Protein AF-A0A7W0RY43-F1 (afdb_monomer_lite)

Radius of gyration: 12.56 Å; chains: 1; bounding box: 32×21×33 Å

Sequence (79 aa):
RGWVLELRGARTRTYRVEAALGTLRRGAFRPCRILAGRSGPRPLSRKRWRYDRSTGVLTFRVRARAARVQVLRRCRPRR

pLDDT: mean 87.03, std 11.38, range [39.44, 96.12]

Structure (mmCIF, N/CA/C/O backbone):
data_AF-A0A7W0RY43-F1
#
_entry.id   AF-A0A7W0RY43-F1
#
loop_
_atom_site.group_PDB
_atom_site.id
_atom_site.type_symbol
_atom_site.label_atom_id
_atom_site.label_alt_id
_atom_site.label_comp_id
_atom_site.label_asym_id
_atom_site.label_entity_id
_atom_site.label_seq_id
_atom_site.pdbx_PDB_ins_code
_atom_site.Cartn_x
_atom_site.Cartn_y
_atom_site.Cartn_z
_atom_site.occupancy
_atom_site.B_iso_or_equiv
_atom_site.auth_seq_id
_atom_site.auth_comp_id
_atom_site.auth_asym_id
_atom_site.auth_atom_id
_atom_site.pdbx_PDB_model_num
ATOM 1 N N . ARG A 1 1 ? 3.585 -2.417 14.690 1.00 71.44 1 ARG A N 1
ATOM 2 C CA . ARG A 1 1 ? 4.036 -3.400 13.679 1.00 71.44 1 ARG A CA 1
ATOM 3 C C . ARG A 1 1 ? 3.203 -3.191 12.418 1.00 71.44 1 ARG A C 1
ATOM 5 O O . ARG A 1 1 ? 2.026 -2.880 12.565 1.00 71.44 1 ARG A O 1
ATOM 12 N N . GLY A 1 2 ? 3.840 -3.185 11.249 1.00 83.06 2 GLY A N 1
ATOM 13 C CA . GLY A 1 2 ? 3.198 -3.065 9.935 1.00 83.06 2 GLY A CA 1
ATOM 14 C C . GLY A 1 2 ? 3.231 -4.393 9.190 1.00 83.06 2 GLY A C 1
ATOM 15 O O . GLY A 1 2 ? 3.587 -5.401 9.796 1.00 83.06 2 GLY A O 1
ATOM 16 N N . TRP A 1 3 ? 2.914 -4.381 7.901 1.00 87.00 3 TRP A N 1
ATOM 17 C CA . TRP A 1 3 ? 3.087 -5.544 7.032 1.00 87.00 3 TRP A CA 1
ATOM 18 C C . TRP A 1 3 ? 3.909 -5.192 5.797 1.00 87.00 3 TRP A C 1
ATOM 20 O O . TRP A 1 3 ? 4.086 -4.018 5.454 1.00 87.00 3 TRP A O 1
ATOM 30 N N . VAL A 1 4 ? 4.452 -6.227 5.163 1.00 91.75 4 VAL A N 1
ATOM 31 C CA . VAL A 1 4 ? 5.274 -6.120 3.962 1.00 91.75 4 VAL A CA 1
ATOM 32 C C . VAL A 1 4 ? 4.682 -7.025 2.893 1.00 91.75 4 VAL A C 1
ATOM 34 O O . VAL A 1 4 ? 4.339 -8.165 3.182 1.00 91.75 4 VAL A O 1
ATOM 37 N N . LEU A 1 5 ? 4.576 -6.510 1.674 1.00 92.25 5 LEU A N 1
ATOM 38 C CA . LEU A 1 5 ? 4.256 -7.276 0.477 1.00 92.25 5 LEU A CA 1
ATOM 39 C C . LEU A 1 5 ? 5.428 -7.189 -0.481 1.00 92.25 5 LEU A C 1
ATOM 41 O O . LEU A 1 5 ? 5.923 -6.100 -0.782 1.00 92.25 5 LEU A O 1
ATOM 45 N N . GLU A 1 6 ? 5.842 -8.341 -0.980 1.00 94.56 6 GLU A N 1
ATOM 46 C CA . GLU A 1 6 ? 6.808 -8.426 -2.059 1.00 94.56 6 GLU A CA 1
ATOM 47 C C . GLU A 1 6 ? 6.078 -8.655 -3.374 1.00 94.56 6 GLU A C 1
ATOM 49 O O . GLU A 1 6 ? 5.362 -9.634 -3.551 1.00 94.56 6 GLU A O 1
ATOM 54 N N . LEU A 1 7 ? 6.275 -7.732 -4.306 1.00 91.75 7 LEU A N 1
ATOM 55 C CA . LEU A 1 7 ? 5.846 -7.875 -5.684 1.00 91.75 7 LEU A CA 1
ATOM 56 C C . LEU A 1 7 ? 7.045 -8.342 -6.495 1.00 91.75 7 LEU A C 1
ATOM 58 O O . LEU A 1 7 ? 8.082 -7.670 -6.522 1.00 91.75 7 LEU A O 1
ATOM 62 N N . ARG A 1 8 ? 6.893 -9.479 -7.168 1.00 93.31 8 ARG A N 1
ATOM 63 C CA . ARG A 1 8 ? 7.887 -10.040 -8.081 1.00 93.31 8 ARG A CA 1
ATOM 64 C C . ARG A 1 8 ? 7.222 -10.245 -9.434 1.00 93.31 8 ARG A C 1
ATOM 66 O O . ARG A 1 8 ? 6.144 -10.820 -9.514 1.00 93.31 8 ARG A O 1
ATOM 73 N N . GLY A 1 9 ? 7.855 -9.749 -10.488 1.00 89.00 9 GLY A N 1
ATOM 74 C CA . GLY A 1 9 ? 7.322 -9.836 -11.839 1.00 89.00 9 GLY A CA 1
ATOM 75 C C . GLY A 1 9 ? 8.425 -9.796 -12.888 1.00 89.00 9 GLY A C 1
ATOM 76 O O . GLY A 1 9 ? 9.493 -9.212 -12.683 1.00 89.00 9 GLY A O 1
ATOM 77 N N . ALA A 1 10 ? 8.153 -10.412 -14.037 1.00 91.44 10 ALA A N 1
ATOM 78 C CA . ALA A 1 10 ? 9.073 -10.427 -15.172 1.00 91.44 10 ALA A CA 1
ATOM 79 C C . ALA A 1 10 ? 9.137 -9.070 -15.898 1.00 91.44 10 ALA A C 1
ATOM 81 O O . ALA A 1 10 ? 10.187 -8.688 -16.406 1.00 91.44 10 ALA A O 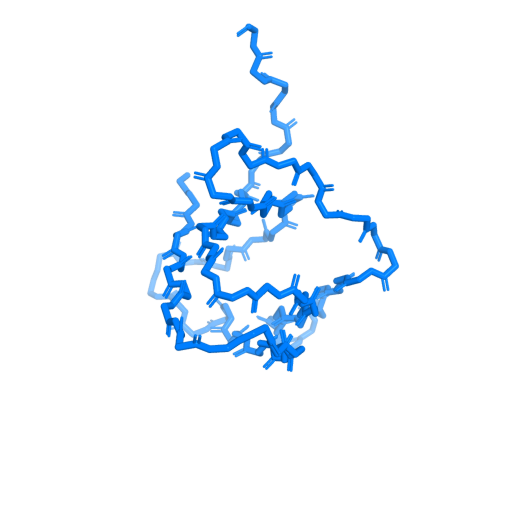1
ATOM 82 N N . ARG A 1 11 ? 8.033 -8.310 -15.912 1.00 94.38 11 ARG A N 1
ATOM 83 C CA . ARG A 1 11 ? 7.893 -7.023 -16.617 1.00 94.38 11 ARG A CA 1
ATOM 84 C C . ARG A 1 11 ? 7.284 -5.958 -15.706 1.00 94.38 11 ARG A C 1
ATOM 86 O O . ARG A 1 11 ? 6.606 -6.282 -14.733 1.00 94.38 11 ARG A O 1
ATOM 93 N N . THR A 1 12 ? 7.504 -4.685 -16.031 1.00 95.75 12 THR A N 1
ATOM 94 C CA . THR A 1 12 ? 6.887 -3.562 -15.311 1.00 95.75 12 THR A CA 1
ATOM 95 C C . THR A 1 12 ? 5.380 -3.552 -15.534 1.00 95.75 12 THR A C 1
ATOM 97 O O . THR A 1 12 ? 4.925 -3.472 -16.672 1.00 95.75 12 THR A O 1
ATOM 100 N N . ARG A 1 13 ? 4.607 -3.592 -14.447 1.00 95.88 13 ARG A N 1
ATOM 101 C CA . ARG A 1 13 ? 3.141 -3.507 -14.470 1.00 95.88 13 ARG A CA 1
ATOM 102 C C . ARG A 1 13 ? 2.638 -2.532 -13.417 1.00 95.88 13 ARG A C 1
ATOM 104 O O . ARG A 1 13 ? 3.356 -2.194 -12.473 1.00 95.88 13 ARG A O 1
ATOM 111 N N . THR A 1 14 ? 1.401 -2.085 -13.590 1.00 95.06 14 THR A N 1
ATOM 112 C CA . THR A 1 14 ? 0.663 -1.351 -12.562 1.00 95.06 14 THR A CA 1
ATOM 113 C C . THR A 1 14 ? -0.170 -2.344 -11.766 1.00 95.06 14 THR A C 1
ATOM 115 O O . THR A 1 14 ? -1.062 -2.981 -12.313 1.00 95.06 14 THR A O 1
ATOM 118 N N . TYR A 1 15 ? 0.112 -2.459 -10.475 1.00 93.25 15 TYR A N 1
ATOM 119 C CA . TYR A 1 15 ? -0.644 -3.279 -9.539 1.00 93.25 15 TYR A CA 1
ATOM 120 C C . TYR A 1 15 ? -1.626 -2.394 -8.783 1.00 93.25 15 TYR A C 1
ATOM 122 O O . TYR A 1 15 ? -1.230 -1.364 -8.229 1.00 93.25 15 TYR A O 1
ATOM 130 N N . ARG A 1 16 ? -2.891 -2.809 -8.741 1.00 95.19 16 ARG A N 1
ATOM 131 C CA . ARG A 1 16 ? -3.879 -2.327 -7.775 1.00 95.19 16 ARG A CA 1
ATOM 132 C C . ARG A 1 16 ? -3.969 -3.380 -6.682 1.00 95.19 16 ARG A C 1
ATOM 134 O O . ARG A 1 16 ? -4.262 -4.531 -6.973 1.00 95.19 16 ARG A O 1
ATOM 141 N N . VAL A 1 17 ? -3.677 -2.982 -5.453 1.00 93.94 17 VAL A N 1
ATOM 142 C CA . VAL A 1 17 ? -3.738 -3.867 -4.292 1.00 93.94 17 VAL A CA 1
ATOM 143 C C . VAL A 1 17 ? -4.871 -3.400 -3.399 1.00 93.94 17 VAL A C 1
ATOM 145 O O . VAL A 1 17 ? -4.964 -2.209 -3.090 1.00 93.94 17 VAL A O 1
ATOM 148 N N . GLU A 1 18 ? -5.705 -4.346 -2.989 1.00 94.81 18 GLU A N 1
ATOM 149 C CA . GLU A 1 18 ? -6.777 -4.158 -2.020 1.00 94.81 18 GLU A CA 1
ATOM 150 C C . GLU A 1 18 ? -6.555 -5.134 -0.871 1.00 94.81 18 GLU A C 1
ATOM 152 O O . GLU A 1 18 ? -6.355 -6.326 -1.083 1.00 94.81 18 GLU A O 1
ATOM 157 N N . ALA A 1 19 ? -6.509 -4.606 0.347 1.00 91.31 19 ALA A N 1
ATOM 158 C CA . ALA A 1 19 ? -6.265 -5.381 1.551 1.00 91.31 19 ALA A CA 1
ATOM 159 C C . ALA A 1 19 ? -7.337 -5.048 2.588 1.00 91.31 19 ALA A C 1
ATOM 161 O O . ALA A 1 19 ? -7.417 -3.909 3.054 1.00 91.31 19 ALA A O 1
ATOM 162 N N . ALA A 1 20 ? -8.136 -6.044 2.964 1.00 89.75 20 ALA A N 1
ATOM 163 C CA . ALA A 1 20 ? -9.090 -5.941 4.061 1.00 89.75 20 ALA A CA 1
ATOM 1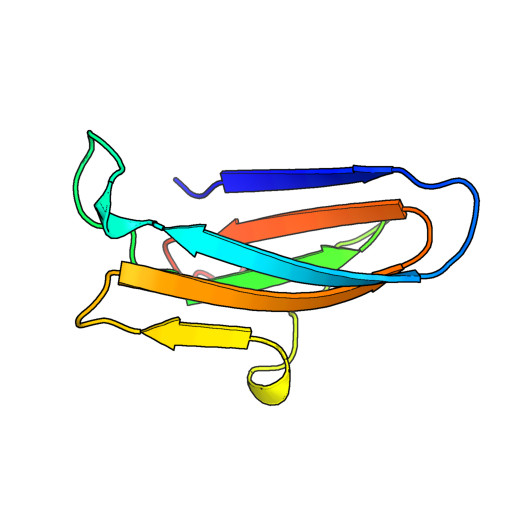64 C C . ALA A 1 20 ? -8.334 -6.042 5.394 1.00 89.75 20 ALA A C 1
ATOM 166 O O . ALA A 1 20 ? -7.991 -7.122 5.858 1.00 89.75 20 ALA A O 1
ATOM 167 N N . LEU A 1 21 ? -8.014 -4.901 6.002 1.00 86.12 21 LEU A N 1
ATOM 168 C CA . LEU A 1 21 ? -7.279 -4.836 7.270 1.00 86.12 21 LEU A CA 1
ATOM 169 C C . LEU A 1 21 ? -8.197 -5.039 8.481 1.00 86.12 21 LEU A C 1
ATOM 171 O O . LEU A 1 21 ? -7.709 -5.358 9.565 1.0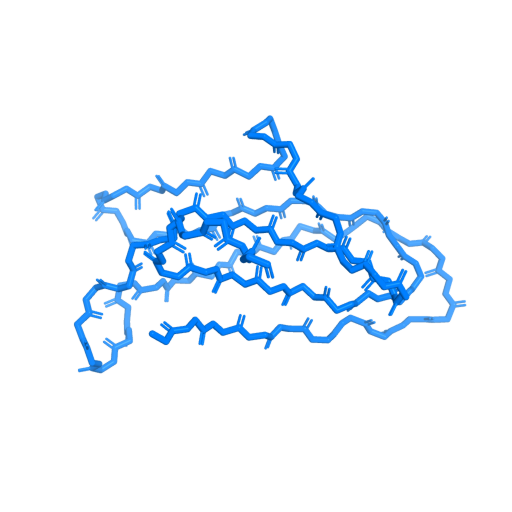0 86.12 21 LEU A O 1
ATOM 175 N N . GLY A 1 22 ? -9.508 -4.862 8.295 1.00 80.12 22 GLY A N 1
ATOM 176 C CA . GLY A 1 22 ? -10.528 -5.109 9.317 1.00 80.12 22 GLY A CA 1
ATOM 177 C C . GLY A 1 22 ? -10.623 -6.575 9.754 1.00 80.12 22 GLY A C 1
ATOM 178 O O . GLY A 1 22 ? -11.028 -6.841 10.877 1.00 80.12 22 GLY A O 1
ATOM 179 N N . THR A 1 23 ? -10.178 -7.520 8.920 1.00 81.19 23 THR A N 1
ATOM 180 C CA . THR A 1 23 ? -10.232 -8.966 9.207 1.00 81.19 23 THR A CA 1
ATOM 181 C C . THR A 1 23 ? -9.029 -9.480 10.010 1.00 81.19 23 THR A C 1
ATOM 183 O O . THR A 1 23 ? -8.944 -10.664 10.337 1.00 81.19 23 THR A O 1
ATOM 186 N N . LEU A 1 24 ? -8.066 -8.616 10.347 1.00 79.44 24 LEU A N 1
ATOM 187 C CA . LEU A 1 24 ? -6.860 -9.019 11.069 1.00 79.44 24 LEU A CA 1
ATOM 188 C C . LEU A 1 24 ? -7.153 -9.267 12.561 1.00 79.44 24 LEU A C 1
ATOM 190 O O . LEU A 1 24 ? -7.554 -8.360 13.287 1.00 79.44 24 LEU A O 1
ATOM 194 N N . ARG A 1 25 ? -6.826 -10.475 13.052 1.00 70.69 25 ARG A N 1
ATOM 195 C CA . ARG A 1 25 ? -7.082 -10.939 14.437 1.00 70.69 25 ARG A CA 1
ATOM 196 C C . ARG A 1 25 ? -6.574 -10.019 15.564 1.00 70.69 25 ARG A C 1
ATOM 198 O O . ARG A 1 25 ? -7.109 -10.062 16.661 1.00 70.69 25 ARG A O 1
ATOM 205 N N . ARG A 1 26 ? -5.529 -9.206 15.345 1.00 68.69 26 ARG A N 1
ATOM 206 C CA . ARG A 1 26 ? -4.885 -8.372 16.395 1.00 68.69 26 ARG A CA 1
ATOM 207 C C . ARG A 1 26 ? -5.398 -6.922 16.458 1.00 68.69 26 ARG A C 1
ATOM 209 O O . ARG A 1 26 ? -4.653 -6.020 16.850 1.00 68.69 26 ARG A O 1
ATOM 216 N N . GLY A 1 27 ? -6.660 -6.708 16.092 1.00 62.94 27 GLY A N 1
ATOM 217 C CA . GLY A 1 27 ? -7.322 -5.405 16.115 1.00 62.94 27 GLY A CA 1
ATOM 218 C C . GLY A 1 27 ? -7.006 -4.547 14.889 1.00 62.94 27 GLY A C 1
ATOM 219 O O . GLY A 1 27 ? -5.961 -4.696 14.249 1.00 62.94 27 GLY A O 1
ATOM 220 N N . ALA A 1 28 ? -7.928 -3.634 14.569 1.00 65.50 28 ALA A N 1
ATOM 221 C CA . ALA A 1 28 ? -7.897 -2.815 13.362 1.00 65.50 28 ALA A CA 1
ATOM 222 C C . ALA A 1 28 ? -6.544 -2.099 13.182 1.00 65.50 28 ALA A C 1
ATOM 224 O O . ALA A 1 28 ? -6.179 -1.158 13.898 1.00 65.50 28 ALA A O 1
ATOM 225 N N . PHE A 1 29 ? -5.774 -2.554 12.197 1.00 77.38 29 PHE A N 1
ATOM 226 C CA . PHE A 1 29 ? -4.527 -1.923 11.800 1.00 77.38 29 PHE A CA 1
ATOM 227 C C . PHE A 1 29 ? -4.852 -0.695 10.942 1.00 77.38 29 PHE A C 1
ATOM 229 O O . PHE A 1 29 ? -5.281 -0.821 9.800 1.00 77.38 29 PHE A O 1
ATOM 236 N N . ARG A 1 30 ? -4.631 0.509 11.486 1.00 85.75 30 ARG A N 1
ATOM 237 C CA . ARG A 1 30 ? -4.767 1.761 10.728 1.00 85.75 30 ARG A CA 1
ATOM 238 C C . ARG A 1 30 ? -3.460 2.063 9.981 1.00 85.75 30 ARG A C 1
ATOM 240 O O . ARG A 1 30 ? -2.441 2.302 10.640 1.00 85.75 30 ARG A O 1
ATOM 247 N N . PRO A 1 31 ? -3.447 2.050 8.639 1.00 89.25 31 PRO A N 1
ATOM 248 C CA . PRO A 1 31 ? -2.263 2.385 7.866 1.00 89.25 31 PRO A CA 1
ATOM 249 C C . PRO A 1 31 ? -1.991 3.890 7.948 1.00 89.25 31 PRO A C 1
ATOM 251 O O . PRO A 1 31 ? -2.891 4.714 7.821 1.00 89.25 31 PRO A O 1
ATOM 254 N N . CYS A 1 32 ? -0.728 4.246 8.154 1.00 90.38 32 CYS A N 1
ATOM 255 C CA . CYS A 1 32 ? -0.292 5.635 8.287 1.00 90.38 32 CYS A CA 1
ATOM 256 C C . CYS A 1 32 ? 0.566 6.086 7.100 1.00 90.38 32 CYS A C 1
ATOM 258 O O . CYS A 1 32 ? 0.425 7.197 6.589 1.00 90.38 32 CYS A O 1
ATOM 260 N N . ARG A 1 33 ? 1.468 5.214 6.642 1.00 91.50 33 ARG A N 1
ATOM 261 C CA . ARG A 1 33 ? 2.376 5.484 5.524 1.00 91.50 33 ARG A CA 1
ATOM 262 C C . ARG A 1 33 ? 2.632 4.192 4.760 1.00 91.50 33 ARG A C 1
ATOM 264 O O . ARG A 1 33 ? 2.814 3.144 5.378 1.00 91.50 33 ARG A O 1
ATOM 271 N N . ILE A 1 34 ? 2.670 4.286 3.436 1.00 93.56 34 ILE A N 1
ATOM 272 C CA . ILE A 1 34 ? 3.096 3.201 2.550 1.00 93.56 34 ILE A CA 1
ATOM 273 C C . ILE A 1 34 ? 4.454 3.581 1.972 1.00 93.56 34 ILE A C 1
ATOM 275 O O . ILE A 1 34 ? 4.624 4.708 1.512 1.00 93.56 34 ILE A O 1
ATOM 279 N N . LEU A 1 35 ? 5.413 2.663 2.007 1.00 94.62 35 LEU A N 1
ATOM 280 C CA . LEU A 1 35 ? 6.698 2.793 1.329 1.00 94.62 35 LEU A CA 1
ATOM 281 C C . LEU A 1 35 ? 6.755 1.775 0.190 1.00 94.62 35 LEU A C 1
ATOM 283 O O . LEU A 1 35 ? 6.351 0.635 0.393 1.00 94.62 35 LEU A O 1
ATOM 287 N N . ALA A 1 36 ? 7.260 2.154 -0.980 1.00 93.88 36 ALA A N 1
ATOM 288 C CA . ALA A 1 36 ? 7.411 1.251 -2.115 1.00 93.88 36 ALA A CA 1
ATOM 289 C C . ALA A 1 36 ? 8.743 1.487 -2.834 1.00 93.88 36 ALA A C 1
ATOM 291 O O . ALA A 1 36 ? 9.160 2.625 -3.047 1.00 93.88 36 ALA A O 1
ATOM 292 N N . GLY A 1 37 ? 9.414 0.403 -3.211 1.00 90.88 37 GLY A N 1
ATOM 293 C CA . GLY A 1 37 ? 10.655 0.440 -3.982 1.00 90.88 37 GLY A CA 1
ATOM 294 C C . GLY A 1 37 ? 11.437 -0.862 -3.854 1.00 90.88 37 GLY A C 1
ATOM 295 O O . GLY A 1 37 ? 11.084 -1.722 -3.048 1.00 90.88 37 GLY A O 1
ATOM 296 N N . ARG A 1 38 ? 12.482 -1.020 -4.669 1.00 84.50 38 ARG A N 1
ATOM 297 C CA . ARG A 1 38 ? 13.357 -2.204 -4.645 1.00 84.50 38 ARG A CA 1
ATOM 298 C C . ARG A 1 38 ? 14.569 -1.992 -3.735 1.00 84.50 38 ARG A C 1
ATOM 300 O O . ARG A 1 38 ? 14.772 -2.777 -2.819 1.00 84.50 38 ARG A O 1
ATOM 307 N N . SER A 1 39 ? 15.287 -0.889 -3.935 1.00 79.19 39 SER A N 1
ATOM 308 C CA . SER A 1 39 ? 16.453 -0.488 -3.140 1.00 79.19 39 SER A CA 1
ATOM 309 C C . SER A 1 39 ? 16.171 0.893 -2.555 1.00 79.19 39 SER A C 1
ATOM 311 O O . SER A 1 39 ? 16.177 1.883 -3.277 1.00 79.19 39 SER A O 1
ATOM 313 N N . GLY A 1 40 ? 15.802 0.948 -1.273 1.00 80.38 40 GLY A N 1
ATOM 314 C CA . GLY A 1 40 ? 15.338 2.181 -0.624 1.00 80.38 40 GLY A CA 1
ATOM 315 C C . GLY A 1 40 ? 13.861 2.488 -0.916 1.00 80.38 40 GLY A C 1
ATOM 316 O O . GLY A 1 40 ? 13.557 3.306 -1.7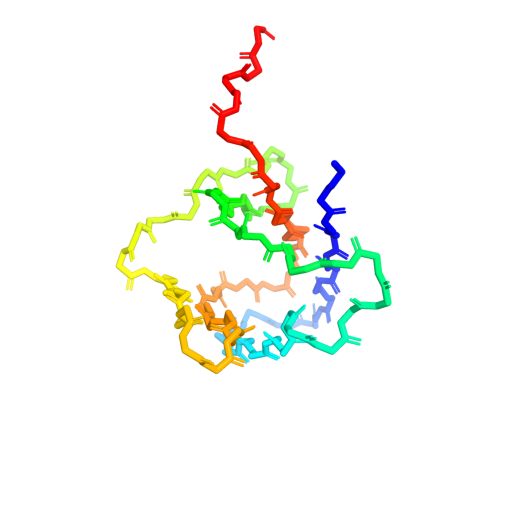85 1.00 80.38 40 GLY A O 1
ATOM 317 N N . PRO A 1 41 ? 12.908 1.836 -0.221 1.00 86.38 41 PRO A N 1
ATOM 318 C CA . PRO A 1 41 ? 11.488 2.070 -0.449 1.00 86.38 41 PRO A CA 1
ATOM 319 C C . PRO A 1 41 ? 11.119 3.509 -0.068 1.00 86.38 41 PRO A C 1
ATOM 321 O O . PRO A 1 41 ? 11.341 3.947 1.061 1.00 86.38 41 PRO A O 1
ATOM 324 N N . ARG A 1 42 ? 10.550 4.249 -1.023 1.00 90.56 42 ARG A N 1
ATOM 325 C CA . ARG A 1 42 ? 10.177 5.658 -0.853 1.00 90.56 42 ARG A CA 1
ATOM 326 C C . ARG A 1 42 ? 8.707 5.796 -0.466 1.00 90.56 42 ARG A C 1
ATOM 328 O O . ARG A 1 42 ? 7.909 4.924 -0.820 1.00 90.56 42 ARG A O 1
ATOM 335 N N . PRO A 1 43 ? 8.318 6.880 0.228 1.00 93.38 43 PRO A N 1
ATOM 336 C CA . PRO A 1 43 ? 6.921 7.143 0.535 1.00 93.38 43 PRO A CA 1
ATOM 337 C C . PRO A 1 43 ? 6.056 7.168 -0.724 1.00 93.38 43 PRO A C 1
ATOM 339 O O . PRO A 1 43 ? 6.324 7.899 -1.677 1.00 93.38 43 PRO A O 1
ATOM 342 N N . LEU A 1 44 ? 4.989 6.377 -0.711 1.00 92.38 44 LEU A N 1
ATOM 343 C CA . LEU A 1 44 ? 3.962 6.425 -1.731 1.00 92.38 44 LEU A CA 1
ATOM 344 C C . LEU A 1 44 ? 3.114 7.685 -1.508 1.00 92.38 44 LEU A C 1
ATOM 346 O O . LEU A 1 44 ? 2.624 7.932 -0.402 1.00 92.38 44 LEU A O 1
ATOM 350 N N . SER A 1 45 ? 2.938 8.482 -2.563 1.00 91.12 45 SER A N 1
ATOM 351 C CA . SER A 1 45 ? 2.095 9.683 -2.519 1.00 91.12 45 SER A CA 1
ATOM 352 C C . SER A 1 45 ? 0.683 9.351 -2.030 1.00 91.12 45 SER A C 1
ATOM 354 O O . SER A 1 45 ? 0.113 8.342 -2.447 1.00 91.12 45 SER A O 1
ATOM 356 N N . ARG A 1 46 ? 0.085 10.230 -1.211 1.00 89.19 46 ARG A N 1
ATOM 357 C CA . ARG A 1 46 ? -1.300 10.086 -0.722 1.00 89.19 46 ARG A CA 1
ATOM 358 C C . ARG A 1 46 ? -2.338 9.983 -1.844 1.00 89.19 46 ARG A C 1
ATOM 360 O O . ARG A 1 46 ? -3.390 9.414 -1.626 1.00 89.19 46 ARG A O 1
ATOM 367 N N . LYS A 1 47 ? -2.037 10.449 -3.062 1.00 92.81 47 LYS A N 1
ATOM 368 C CA . LYS A 1 47 ? -2.924 10.274 -4.229 1.00 92.81 47 LYS A CA 1
ATOM 369 C C . LYS A 1 47 ? -2.979 8.825 -4.739 1.00 92.81 47 LYS A C 1
ATOM 371 O O . LYS A 1 47 ? -3.878 8.465 -5.488 1.00 92.81 47 LYS A O 1
ATOM 376 N N . ARG A 1 48 ? -1.997 7.990 -4.381 1.00 93.88 48 ARG A N 1
ATOM 377 C CA . ARG A 1 48 ? -1.862 6.601 -4.858 1.00 93.88 48 ARG A CA 1
ATOM 378 C C . ARG A 1 48 ? -2.372 5.566 -3.866 1.00 93.88 48 ARG A C 1
ATOM 380 O O . ARG A 1 48 ? -2.307 4.377 -4.174 1.00 93.88 48 ARG A O 1
ATOM 387 N N . TRP A 1 49 ? -2.842 5.985 -2.696 1.00 95.38 49 TRP A N 1
ATOM 388 C CA . TRP A 1 49 ? -3.411 5.076 -1.716 1.00 95.38 49 TRP A CA 1
ATOM 389 C C . TRP A 1 49 ? -4.502 5.741 -0.895 1.00 95.38 49 TRP A C 1
ATOM 391 O O . TRP A 1 49 ? -4.485 6.946 -0.676 1.00 95.38 49 TRP A O 1
ATOM 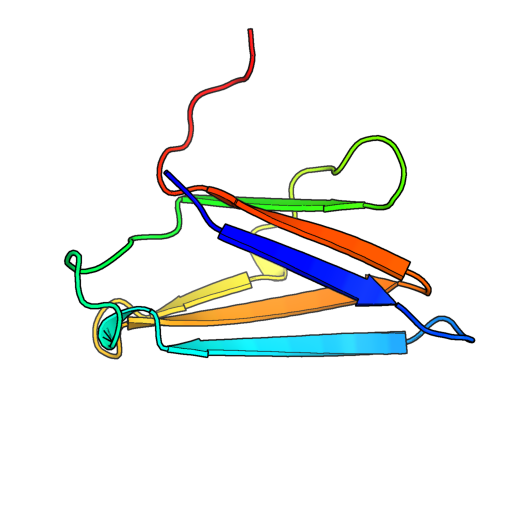401 N N . ARG A 1 50 ? -5.441 4.935 -0.417 1.00 94.94 50 ARG A N 1
ATOM 402 C CA . ARG A 1 50 ? -6.512 5.360 0.478 1.00 94.94 50 ARG A CA 1
ATOM 403 C C . ARG A 1 50 ? -6.804 4.255 1.477 1.00 94.94 50 ARG A C 1
ATOM 405 O O . ARG A 1 50 ? -6.578 3.081 1.187 1.00 94.94 50 ARG A O 1
ATOM 412 N N . TYR A 1 51 ? -7.313 4.641 2.636 1.00 93.12 51 TYR A N 1
ATOM 413 C CA . TYR A 1 51 ? -7.801 3.716 3.645 1.00 93.12 51 TYR A CA 1
ATOM 414 C C . TYR A 1 51 ? -9.217 4.110 4.022 1.00 93.12 51 TYR A C 1
ATOM 416 O O . TYR A 1 51 ? -9.434 5.212 4.530 1.00 93.12 51 TYR A O 1
ATOM 424 N N . ASP A 1 52 ? -10.154 3.214 3.755 1.00 91.94 52 ASP A N 1
ATOM 425 C CA . ASP A 1 52 ? -11.524 3.349 4.206 1.00 91.94 52 ASP A CA 1
ATOM 426 C C . ASP A 1 52 ? -11.620 2.843 5.646 1.00 91.94 52 ASP A C 1
ATOM 428 O O . ASP A 1 52 ? -11.311 1.691 5.955 1.00 91.94 52 ASP A O 1
ATOM 432 N N . ARG A 1 53 ? -12.006 3.745 6.549 1.00 88.19 53 ARG A N 1
ATOM 433 C CA . ARG A 1 53 ? -12.113 3.449 7.979 1.00 88.19 53 ARG A CA 1
ATOM 434 C C . ARG A 1 53 ? -13.374 2.665 8.322 1.00 88.19 53 ARG A C 1
ATOM 436 O O . ARG A 1 53 ? -13.353 1.996 9.347 1.00 88.19 53 ARG A O 1
ATOM 443 N N . SER A 1 54 ? -14.422 2.772 7.508 1.00 89.12 54 SER A N 1
ATOM 444 C CA . SER A 1 54 ? -15.697 2.093 7.743 1.00 89.12 54 SER A CA 1
ATOM 445 C C . SER A 1 54 ? -15.592 0.611 7.393 1.00 89.12 54 SER A C 1
ATOM 447 O O . SER A 1 54 ? -15.940 -0.242 8.201 1.00 89.12 54 SER A O 1
ATOM 449 N N . THR A 1 55 ? -14.991 0.304 6.242 1.00 88.94 55 THR A N 1
ATOM 450 C CA . THR A 1 55 ? -14.791 -1.070 5.758 1.00 88.94 55 THR A CA 1
ATOM 451 C C . THR A 1 55 ? -13.451 -1.673 6.190 1.00 88.94 55 THR A C 1
ATOM 453 O O . THR A 1 55 ? -13.218 -2.872 6.051 1.00 88.94 55 THR A O 1
ATOM 456 N N . GLY A 1 56 ? -12.526 -0.855 6.701 1.00 90.38 56 GLY A N 1
ATOM 457 C CA . GLY A 1 56 ? -11.174 -1.293 7.039 1.00 90.38 56 GLY A CA 1
ATOM 458 C C . GLY A 1 56 ? -10.348 -1.705 5.817 1.00 90.38 56 GLY A C 1
ATOM 459 O O . GLY A 1 56 ? -9.391 -2.468 5.962 1.00 90.38 56 GLY A O 1
ATOM 460 N N . VAL A 1 57 ? -10.696 -1.235 4.616 1.00 92.88 57 VAL A N 1
ATOM 461 C CA . VAL A 1 57 ? -10.023 -1.605 3.365 1.00 92.88 57 VAL A CA 1
ATOM 462 C C . VAL A 1 57 ? -8.946 -0.585 3.005 1.00 92.88 57 VAL A C 1
ATOM 464 O O . VAL A 1 57 ? -9.189 0.617 2.885 1.00 92.88 57 VAL A O 1
ATOM 467 N N . LEU A 1 58 ? -7.726 -1.074 2.789 1.00 93.69 58 LEU A N 1
ATOM 468 C CA . LEU A 1 58 ? -6.630 -0.309 2.206 1.00 93.69 58 LEU A CA 1
ATOM 469 C C . LEU A 1 58 ? -6.541 -0.594 0.711 1.00 93.69 58 LEU A C 1
ATOM 471 O O . LEU A 1 58 ? -6.348 -1.736 0.306 1.00 93.69 58 LEU A O 1
ATOM 475 N N . THR A 1 59 ? -6.583 0.460 -0.097 1.00 96.12 59 THR A N 1
ATOM 476 C CA . THR A 1 59 ? -6.357 0.383 -1.543 1.00 96.12 59 THR A CA 1
ATOM 477 C C . THR A 1 59 ? -5.112 1.177 -1.902 1.00 96.12 59 THR A C 1
ATOM 479 O O . THR A 1 59 ? -4.975 2.327 -1.483 1.00 96.12 59 THR A O 1
ATOM 482 N N . PHE A 1 60 ? -4.220 0.620 -2.719 1.00 95.25 60 PHE A N 1
ATOM 483 C CA . PHE A 1 60 ? -3.108 1.382 -3.289 1.00 95.25 60 PHE A CA 1
ATOM 484 C C . PHE A 1 60 ? -2.712 0.919 -4.687 1.00 95.25 60 PHE A C 1
ATOM 486 O O . PHE A 1 60 ? -3.021 -0.193 -5.114 1.00 95.25 60 PHE A O 1
ATOM 493 N N . ARG A 1 61 ? -2.014 1.801 -5.408 1.00 95.81 61 ARG A N 1
ATOM 494 C CA . ARG A 1 61 ? -1.468 1.534 -6.739 1.00 95.81 61 ARG A CA 1
ATOM 495 C C . ARG A 1 61 ? 0.045 1.684 -6.754 1.00 9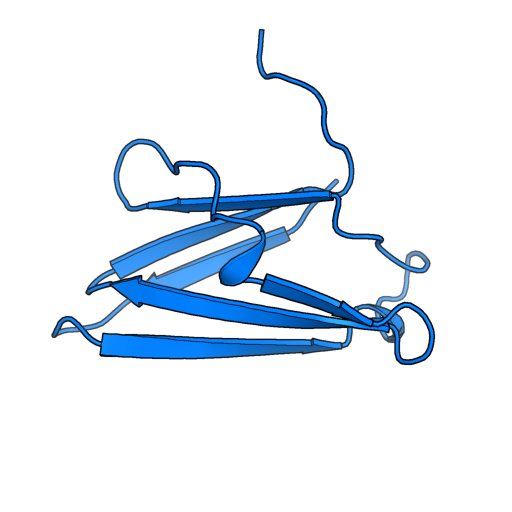5.81 61 ARG A C 1
ATOM 497 O O . ARG A 1 61 ? 0.580 2.694 -6.291 1.00 95.81 61 ARG A O 1
ATOM 504 N N . VAL A 1 62 ? 0.733 0.716 -7.350 1.00 94.06 62 VAL A N 1
ATOM 505 C CA . VAL A 1 62 ? 2.182 0.780 -7.567 1.00 94.06 62 VAL A CA 1
ATOM 506 C C . VAL A 1 62 ? 2.530 0.309 -8.973 1.00 94.06 62 VAL A C 1
ATOM 508 O O . VAL A 1 62 ? 2.036 -0.714 -9.432 1.00 94.06 62 VAL A O 1
ATOM 511 N N . ARG A 1 63 ? 3.382 1.067 -9.668 1.00 94.56 63 ARG A N 1
ATOM 512 C CA . ARG A 1 63 ? 3.948 0.671 -10.960 1.00 94.56 63 ARG A CA 1
ATOM 513 C C . ARG A 1 63 ? 5.369 0.185 -10.729 1.00 94.56 63 ARG A C 1
ATOM 515 O O . ARG A 1 63 ? 6.212 0.979 -10.321 1.00 94.56 63 ARG A O 1
ATOM 522 N N . ALA A 1 64 ? 5.623 -1.098 -10.946 1.00 92.56 64 ALA A N 1
ATOM 523 C CA . ALA A 1 64 ? 6.938 -1.694 -10.740 1.00 92.56 64 ALA A CA 1
ATOM 524 C C . ALA A 1 64 ? 7.089 -2.998 -11.530 1.00 92.56 64 ALA A C 1
ATOM 526 O O . ALA A 1 64 ? 6.105 -3.650 -11.866 1.00 92.56 64 ALA A O 1
ATOM 527 N N . ARG A 1 65 ? 8.334 -3.400 -11.798 1.00 94.56 65 ARG A N 1
ATOM 528 C CA . ARG A 1 65 ? 8.660 -4.787 -12.165 1.00 94.56 65 ARG A CA 1
ATOM 529 C C . ARG A 1 65 ? 8.717 -5.667 -10.917 1.00 94.56 65 ARG A C 1
ATOM 531 O O . ARG A 1 65 ? 8.064 -6.699 -10.851 1.00 94.56 65 ARG A O 1
ATOM 538 N N . ALA A 1 66 ? 9.474 -5.215 -9.923 1.00 93.38 66 ALA A N 1
ATOM 539 C CA . ALA A 1 66 ? 9.558 -5.807 -8.599 1.00 93.38 66 ALA A CA 1
ATOM 540 C C . ALA A 1 66 ? 9.620 -4.688 -7.555 1.00 93.38 66 ALA A C 1
ATOM 542 O O . ALA A 1 66 ? 10.231 -3.645 -7.804 1.00 93.38 66 ALA A O 1
ATOM 543 N N . ALA A 1 67 ? 8.983 -4.884 -6.405 1.00 93.44 67 ALA A N 1
ATOM 544 C CA . ALA A 1 67 ? 8.962 -3.896 -5.334 1.00 93.44 67 ALA A CA 1
ATOM 545 C C . ALA A 1 67 ? 8.704 -4.545 -3.977 1.00 93.44 67 ALA A C 1
ATOM 547 O O . ALA A 1 67 ? 7.902 -5.466 -3.859 1.00 93.44 67 ALA A O 1
ATOM 548 N N . ARG A 1 68 ? 9.320 -3.985 -2.937 1.00 94.69 68 ARG A N 1
ATOM 549 C CA . ARG A 1 68 ? 8.946 -4.227 -1.549 1.00 94.69 68 ARG A CA 1
ATOM 550 C C . ARG A 1 68 ? 8.026 -3.101 -1.098 1.00 94.69 68 ARG A C 1
ATOM 552 O O . ARG A 1 68 ? 8.444 -1.944 -1.025 1.00 94.69 68 ARG A O 1
ATOM 559 N N . VAL A 1 69 ? 6.777 -3.439 -0.807 1.00 94.12 69 VAL A N 1
ATOM 560 C CA . VAL A 1 69 ? 5.777 -2.508 -0.287 1.00 94.12 69 VAL A CA 1
ATOM 561 C C . VAL A 1 69 ? 5.678 -2.692 1.219 1.00 94.12 69 VAL A C 1
ATOM 563 O O . VAL A 1 69 ? 5.416 -3.791 1.690 1.00 94.12 69 VAL A O 1
ATOM 566 N N . GLN A 1 70 ? 5.895 -1.628 1.984 1.00 93.62 70 GLN A N 1
ATOM 567 C CA . GLN A 1 70 ? 5.789 -1.637 3.441 1.00 93.62 70 GLN A CA 1
ATOM 568 C C . GLN A 1 70 ? 4.632 -0.746 3.865 1.00 93.62 70 GLN A C 1
ATOM 570 O O . GLN A 1 70 ? 4.640 0.452 3.583 1.00 93.62 70 GLN A O 1
ATOM 575 N N . VAL A 1 71 ? 3.660 -1.306 4.574 1.00 92.44 71 VAL A N 1
ATOM 576 C CA . VAL A 1 71 ? 2.532 -0.553 5.124 1.00 92.44 71 VAL A CA 1
ATOM 577 C C . VAL A 1 71 ? 2.745 -0.392 6.621 1.00 92.44 71 VAL A C 1
ATOM 579 O O . VAL A 1 71 ? 2.780 -1.360 7.380 1.00 92.44 71 VAL A O 1
ATOM 582 N N . LEU A 1 72 ? 2.922 0.851 7.063 1.00 90.31 72 LEU A N 1
ATOM 583 C CA . LEU A 1 72 ? 3.293 1.188 8.434 1.00 90.31 72 LEU A CA 1
ATOM 584 C C . LEU A 1 72 ? 2.061 1.550 9.267 1.00 90.31 72 LEU A C 1
ATOM 586 O O . LEU A 1 72 ? 1.257 2.379 8.850 1.00 90.31 72 LEU A O 1
ATOM 590 N N . ARG A 1 73 ? 1.961 1.006 10.492 1.00 86.00 73 ARG A N 1
ATOM 591 C CA . ARG A 1 73 ? 0.902 1.367 11.466 1.00 86.00 73 ARG A CA 1
ATOM 592 C C . ARG A 1 73 ? 1.068 2.777 12.031 1.00 86.00 73 ARG A C 1
ATOM 594 O O . ARG A 1 73 ? 0.113 3.387 12.485 1.00 86.00 73 ARG A O 1
ATOM 601 N N . ARG A 1 74 ? 2.311 3.254 12.113 1.00 81.81 74 ARG A N 1
ATOM 602 C CA . ARG A 1 74 ? 2.670 4.531 12.738 1.00 81.81 74 ARG A CA 1
ATOM 603 C C . ARG A 1 74 ? 3.538 5.322 11.775 1.00 81.81 74 ARG A C 1
ATOM 605 O O . ARG A 1 74 ? 4.473 4.770 11.199 1.00 81.81 74 ARG A O 1
ATOM 612 N N . CYS A 1 75 ? 3.253 6.609 11.647 1.00 72.62 75 CYS A N 1
ATOM 613 C CA . CYS A 1 75 ? 4.112 7.559 10.961 1.00 72.62 75 CYS A CA 1
ATOM 614 C C . CYS A 1 75 ? 5.183 8.036 11.943 1.00 72.62 75 CYS A C 1
ATOM 616 O O . CYS A 1 75 ? 5.103 9.149 12.443 1.00 72.62 75 CYS A O 1
ATOM 618 N N . ARG A 1 76 ? 6.161 7.192 12.283 1.00 62.12 76 ARG A N 1
ATOM 619 C CA . ARG A 1 76 ? 7.407 7.723 12.850 1.00 62.12 76 ARG A CA 1
ATOM 620 C C . ARG A 1 76 ? 8.372 8.003 11.698 1.00 62.12 76 ARG A C 1
ATOM 622 O O . ARG A 1 76 ? 8.451 7.170 10.789 1.00 62.12 76 ARG A O 1
ATOM 629 N N . PRO A 1 77 ? 9.082 9.141 11.694 1.00 48.94 77 PRO A N 1
ATOM 630 C CA . PRO A 1 77 ? 10.257 9.269 10.853 1.00 48.94 77 PRO A CA 1
ATOM 631 C C . PRO A 1 77 ? 11.269 8.211 11.309 1.00 48.94 77 PRO A C 1
ATOM 633 O O . PRO A 1 77 ? 11.428 7.978 12.509 1.00 48.94 77 PRO A O 1
ATOM 636 N N . ARG A 1 78 ? 11.904 7.520 10.357 1.00 50.59 78 ARG A N 1
ATOM 637 C CA . ARG A 1 78 ? 13.193 6.892 10.659 1.00 50.59 78 ARG A CA 1
ATOM 638 C C . ARG A 1 78 ? 14.123 8.052 11.033 1.00 50.59 78 ARG A C 1
ATOM 640 O O . ARG A 1 78 ? 14.193 8.996 10.249 1.00 50.59 78 ARG A O 1
ATOM 647 N N . ARG A 1 79 ? 14.674 8.021 12.250 1.00 39.44 79 ARG A N 1
ATOM 648 C CA . ARG A 1 79 ? 15.891 8.774 12.571 1.00 39.44 79 ARG A CA 1
ATOM 649 C C . ARG A 1 79 ? 17.020 8.228 11.709 1.00 39.44 79 ARG A C 1
ATOM 651 O O . ARG A 1 79 ? 16.959 7.007 11.422 1.00 39.44 79 ARG A O 1
#

Secondary structure (DSSP, 8-state):
--EEEEE--SS-EEEEEEEE-TT-TTS-----EEEEESSSPEEPPGGGEEEETTTTEEEEEEEESSEEEEEESS-PPP-

Foldseek 3Di:
DWDKDKDAAPDWDKDKDKDQQCPDPVHQQDFDWKFKDDPGTHTDDPVFWDADPVRSMIIGIDTGNIMMIITDSDPDDDD